Protein AF-A0A4Z2H9F7-F1 (afdb_monomer_lite)

Sequence (62 aa):
MENTGKDTKTNPAAEANFLSTIVFWWLNPLFRTGYKRKLEEDDMYDVLPEDRSEHLGRSLQR

Organism: NCBI:txid230148

pLDDT: mean 84.16, std 15.79, range [35.81, 97.44]

Structure (mmCIF, N/CA/C/O backbone):
data_AF-A0A4Z2H9F7-F1
#
_entry.id   AF-A0A4Z2H9F7-F1
#
loop_
_atom_site.group_PDB
_atom_site.id
_atom_site.type_symbol
_atom_site.label_atom_id
_atom_site.label_alt_id
_atom_site.label_comp_id
_atom_site.label_asym_id
_atom_site.label_entity_id
_atom_site.label_seq_id
_atom_site.pdbx_PDB_ins_code
_atom_site.Cartn_x
_atom_site.Cartn_y
_atom_site.Cartn_z
_atom_site.occupancy
_atom_site.B_iso_or_equiv
_atom_site.auth_seq_id
_atom_site.auth_comp_id
_atom_site.auth_asym_id
_atom_site.auth_atom_id
_atom_site.pdbx_PDB_model_num
ATOM 1 N N . MET A 1 1 ? 20.443 -8.505 9.928 1.00 37.34 1 MET A N 1
ATOM 2 C CA . MET A 1 1 ? 19.632 -9.468 9.155 1.00 37.34 1 MET A CA 1
ATOM 3 C C . MET A 1 1 ? 18.414 -9.759 9.999 1.00 37.34 1 MET A C 1
ATOM 5 O O . MET A 1 1 ? 18.500 -10.583 10.899 1.00 37.34 1 MET A O 1
ATOM 9 N N . GLU A 1 2 ? 17.345 -8.990 9.824 1.00 35.81 2 GLU A N 1
ATOM 10 C CA . GLU A 1 2 ? 16.145 -9.207 10.627 1.00 35.81 2 GLU A CA 1
ATOM 11 C C . GLU A 1 2 ? 15.323 -10.313 9.965 1.00 35.81 2 GLU A C 1
ATOM 13 O O . GLU A 1 2 ? 14.759 -10.146 8.886 1.00 35.81 2 GLU A O 1
ATOM 18 N N . ASN A 1 3 ? 15.374 -11.492 10.577 1.00 49.25 3 ASN A N 1
ATOM 19 C CA . ASN A 1 3 ? 14.551 -12.638 10.241 1.00 49.25 3 ASN A CA 1
ATOM 20 C C . ASN A 1 3 ? 13.188 -12.412 10.904 1.00 49.25 3 ASN A C 1
ATOM 22 O O . ASN A 1 3 ? 13.036 -12.656 12.098 1.00 49.25 3 ASN A O 1
ATOM 26 N N . THR A 1 4 ? 12.218 -11.886 10.160 1.00 43.00 4 THR A N 1
ATOM 27 C CA . THR A 1 4 ? 10.829 -11.834 10.619 1.00 43.00 4 THR A CA 1
ATOM 28 C C . THR A 1 4 ? 9.988 -12.681 9.680 1.00 43.00 4 THR A C 1
ATOM 30 O O . THR A 1 4 ? 9.610 -12.268 8.589 1.00 43.00 4 THR A O 1
ATOM 33 N N . GLY A 1 5 ? 9.712 -13.914 10.108 1.00 45.59 5 GLY A N 1
ATOM 34 C CA . GLY A 1 5 ? 8.620 -14.720 9.571 1.00 45.59 5 GLY A CA 1
ATOM 35 C C . GLY A 1 5 ? 7.281 -14.080 9.934 1.00 45.59 5 GLY A C 1
ATOM 36 O O . GLY A 1 5 ? 6.562 -14.596 10.779 1.00 45.59 5 GLY A O 1
ATOM 37 N N . LYS A 1 6 ? 6.989 -12.911 9.359 1.00 47.47 6 LYS A N 1
ATOM 38 C CA . LYS A 1 6 ? 5.662 -12.301 9.391 1.00 47.47 6 LYS A CA 1
ATOM 39 C C . LYS A 1 6 ? 4.884 -12.915 8.241 1.00 47.47 6 LYS A C 1
ATOM 41 O O . LYS A 1 6 ? 5.370 -12.882 7.115 1.00 47.47 6 LYS A O 1
ATOM 46 N N . ASP A 1 7 ? 3.711 -13.471 8.524 1.00 52.75 7 ASP A N 1
ATOM 47 C CA . ASP A 1 7 ? 2.711 -13.806 7.512 1.00 52.75 7 ASP A CA 1
ATOM 48 C C . ASP A 1 7 ? 2.545 -12.595 6.581 1.00 52.75 7 ASP A C 1
ATOM 50 O O . ASP A 1 7 ? 1.947 -11.579 6.948 1.00 52.75 7 ASP A O 1
ATOM 54 N N . THR A 1 8 ? 3.185 -12.639 5.412 1.00 56.97 8 THR A N 1
ATOM 55 C CA . THR A 1 8 ? 3.297 -11.481 4.532 1.00 56.97 8 THR A CA 1
ATOM 56 C C . THR A 1 8 ? 1.918 -11.201 3.957 1.00 56.97 8 THR A C 1
ATOM 58 O O . THR A 1 8 ? 1.397 -11.966 3.146 1.00 56.97 8 THR A O 1
ATOM 61 N N . LYS A 1 9 ? 1.286 -10.096 4.376 1.00 68.75 9 LYS A N 1
ATOM 62 C CA . LYS A 1 9 ? 0.086 -9.608 3.693 1.00 68.75 9 LYS A CA 1
ATOM 63 C C . LYS A 1 9 ? 0.504 -9.151 2.299 1.00 68.75 9 LYS A C 1
ATOM 65 O O . LYS A 1 9 ? 0.982 -8.029 2.125 1.00 68.75 9 LYS A O 1
ATOM 70 N N . THR A 1 10 ? 0.332 -10.041 1.323 1.00 81.31 10 THR A N 1
ATOM 71 C CA . THR A 1 10 ? 0.516 -9.756 -0.099 1.00 81.31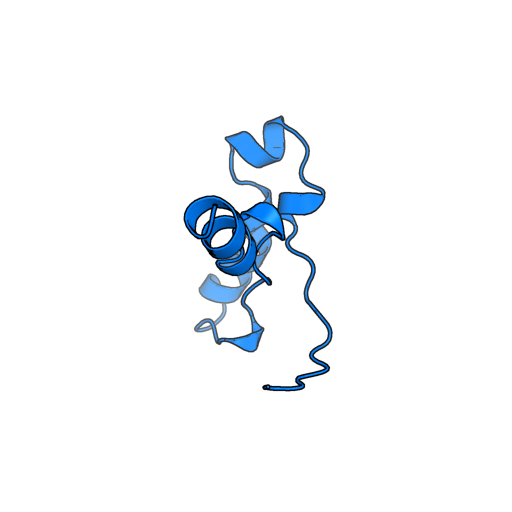 10 THR A CA 1
ATOM 72 C C . THR A 1 10 ? -0.241 -8.487 -0.459 1.00 81.31 10 THR A C 1
ATOM 74 O O . THR A 1 10 ? -1.422 -8.341 -0.133 1.00 81.31 10 THR A O 1
ATOM 77 N N . ASN A 1 11 ? 0.454 -7.558 -1.111 1.00 86.19 11 ASN A N 1
ATOM 78 C CA . ASN A 1 11 ? -0.130 -6.297 -1.526 1.00 86.19 11 ASN A CA 1
ATOM 79 C C . ASN A 1 11 ? -1.230 -6.555 -2.570 1.00 86.19 11 ASN A C 1
ATOM 81 O O . ASN A 1 11 ? -0.928 -7.112 -3.627 1.00 86.19 11 ASN A O 1
ATOM 85 N N . PRO A 1 12 ? -2.485 -6.135 -2.327 1.00 87.69 12 PRO A N 1
ATOM 86 C CA . PRO A 1 12 ? -3.576 -6.299 -3.283 1.00 87.69 12 PRO A CA 1
ATOM 87 C C . PRO A 1 12 ? -3.311 -5.627 -4.636 1.00 87.69 12 PRO A C 1
ATOM 89 O O . PRO A 1 12 ? -3.940 -5.995 -5.624 1.00 87.69 12 PRO A O 1
ATOM 92 N N . ALA A 1 13 ? -2.383 -4.666 -4.693 1.00 87.12 13 ALA A N 1
ATOM 93 C CA . ALA A 1 13 ? -1.918 -4.063 -5.935 1.00 87.12 13 ALA A CA 1
ATOM 94 C C . ALA A 1 13 ? -1.231 -5.070 -6.875 1.00 87.12 13 ALA A C 1
ATOM 96 O O . ALA A 1 13 ? -1.320 -4.896 -8.085 1.00 87.12 13 ALA A O 1
ATOM 97 N N . ALA A 1 14 ? -0.599 -6.127 -6.347 1.00 87.12 14 ALA A N 1
ATOM 98 C CA . ALA A 1 14 ? 0.076 -7.147 -7.158 1.00 87.12 14 ALA A CA 1
ATOM 99 C C . ALA A 1 14 ? -0.906 -7.933 -8.046 1.00 87.12 14 ALA A C 1
ATOM 101 O O . ALA A 1 14 ? -0.583 -8.286 -9.174 1.00 87.12 14 ALA A O 1
ATOM 102 N N . GLU A 1 15 ? -2.126 -8.149 -7.548 1.00 85.31 15 GLU A N 1
ATOM 103 C CA . GLU A 1 15 ? -3.195 -8.888 -8.234 1.00 85.31 15 GLU A CA 1
ATOM 104 C C . GLU A 1 15 ? -4.270 -7.950 -8.821 1.00 85.31 15 GLU A C 1
ATOM 106 O O . GLU A 1 15 ? -5.307 -8.391 -9.325 1.00 85.31 15 GLU A O 1
ATOM 111 N N . ALA A 1 16 ? -4.073 -6.630 -8.728 1.00 86.94 16 ALA A N 1
ATOM 112 C CA . ALA A 1 16 ? -5.050 -5.659 -9.193 1.00 86.94 16 ALA A CA 1
ATOM 113 C C . ALA A 1 16 ? -5.083 -5.599 -10.728 1.00 86.94 16 ALA A C 1
ATOM 115 O O . ALA A 1 16 ? -4.066 -5.448 -11.402 1.00 86.94 16 ALA A O 1
ATOM 116 N N . ASN A 1 17 ? -6.289 -5.658 -11.297 1.00 87.50 17 ASN A N 1
ATOM 117 C CA . ASN A 1 17 ? -6.483 -5.407 -12.724 1.00 87.50 17 ASN A CA 1
ATOM 118 C C . ASN A 1 17 ? -6.248 -3.922 -13.074 1.00 87.50 17 ASN A C 1
ATOM 120 O O . ASN A 1 17 ? -6.353 -3.043 -12.222 1.00 87.50 17 ASN A O 1
ATOM 124 N N . PHE A 1 18 ? -5.984 -3.633 -14.353 1.00 87.44 18 PHE A N 1
ATOM 125 C CA . PHE A 1 18 ? -5.635 -2.290 -14.841 1.00 87.44 18 PHE A CA 1
ATOM 126 C C . PHE A 1 18 ? -6.596 -1.182 -14.378 1.00 87.44 18 PHE A C 1
ATOM 128 O O . PHE A 1 18 ? -6.159 -0.122 -13.932 1.00 87.44 18 PHE A O 1
ATOM 135 N N . LEU A 1 19 ? -7.908 -1.437 -14.434 1.00 88.25 19 LEU A N 1
ATOM 136 C CA . LEU A 1 19 ? -8.915 -0.470 -13.995 1.00 88.25 19 LEU A CA 1
ATOM 137 C C . LEU A 1 19 ? -8.845 -0.233 -12.479 1.00 88.25 19 LEU A C 1
ATOM 139 O O . LEU A 1 19 ? -8.849 0.917 -12.048 1.00 88.25 19 LEU A O 1
ATOM 143 N N . SER A 1 20 ? -8.725 -1.300 -11.681 1.00 88.69 20 SER A N 1
ATOM 144 C CA . SER A 1 20 ? -8.558 -1.235 -10.222 1.00 88.69 20 SER A CA 1
ATOM 145 C C . SER A 1 20 ? -7.303 -0.458 -9.824 1.00 88.69 20 SER A C 1
ATOM 147 O O . SER A 1 20 ? -7.346 0.326 -8.874 1.00 88.69 20 SER A O 1
ATOM 149 N N . THR A 1 21 ? -6.207 -0.626 -10.566 1.00 87.75 21 THR A N 1
ATOM 150 C CA . THR A 1 21 ? -4.954 0.102 -10.342 1.00 87.75 21 THR A CA 1
ATOM 151 C C . THR A 1 21 ? -5.112 1.594 -10.623 1.00 87.75 21 THR A C 1
ATOM 153 O O . THR A 1 21 ? -4.713 2.399 -9.787 1.00 87.75 21 THR A O 1
ATOM 156 N N . ILE A 1 22 ? -5.754 1.980 -11.735 1.00 91.56 22 ILE A N 1
ATOM 157 C CA . ILE A 1 22 ? -5.977 3.397 -12.085 1.00 91.56 22 ILE A CA 1
ATOM 158 C C . ILE A 1 22 ? -6.826 4.113 -11.038 1.00 91.56 22 ILE A C 1
ATOM 160 O O . ILE A 1 22 ? -6.521 5.240 -10.655 1.00 91.56 22 ILE A O 1
ATOM 164 N N . VAL A 1 23 ? -7.907 3.475 -10.587 1.00 93.81 23 VAL A N 1
ATOM 165 C CA . VAL A 1 23 ? -8.828 4.086 -9.618 1.00 93.81 23 VAL A CA 1
ATOM 166 C C . VAL A 1 23 ? -8.442 3.808 -8.162 1.00 93.81 23 VAL A C 1
ATOM 168 O O . VAL A 1 23 ? -9.209 4.135 -7.261 1.00 93.81 23 VAL A O 1
ATOM 171 N N . PHE A 1 24 ? -7.279 3.190 -7.920 1.00 92.25 24 PHE A N 1
ATOM 172 C CA . PHE A 1 24 ? -6.781 2.807 -6.593 1.00 92.25 24 PHE A CA 1
ATOM 173 C C . PHE A 1 24 ? -7.783 1.996 -5.754 1.00 92.25 24 PHE A C 1
ATOM 175 O O . PHE A 1 24 ? -7.795 2.053 -4.523 1.00 92.25 24 PHE A O 1
ATOM 182 N N . TRP A 1 25 ? -8.639 1.208 -6.408 1.00 93.12 25 TRP A N 1
ATOM 183 C CA . TRP A 1 25 ? -9.745 0.519 -5.741 1.00 93.12 25 TRP A CA 1
ATOM 184 C C . TRP A 1 25 ? -9.267 -0.515 -4.714 1.00 93.12 25 TRP A C 1
ATOM 186 O O . TRP A 1 25 ? -9.939 -0.780 -3.715 1.00 93.12 25 TRP A O 1
ATOM 196 N N . TRP A 1 26 ? -8.078 -1.070 -4.937 1.00 90.56 26 TRP A N 1
ATOM 197 C CA . TRP A 1 26 ? -7.417 -2.039 -4.070 1.00 90.56 26 TRP A CA 1
ATOM 198 C C . TRP A 1 26 ? -7.063 -1.488 -2.672 1.00 90.56 26 TRP A C 1
ATOM 200 O O . TRP A 1 26 ? -6.880 -2.279 -1.750 1.00 90.56 26 TRP A O 1
ATOM 210 N N . LEU A 1 27 ? -7.046 -0.160 -2.471 1.00 92.88 27 LEU A N 1
ATOM 211 C CA . LEU A 1 27 ? -6.808 0.478 -1.163 1.00 92.88 27 LEU A CA 1
ATOM 212 C C . LEU A 1 27 ? -8.049 0.551 -0.261 1.00 92.88 27 LEU A C 1
ATOM 214 O O . LEU A 1 27 ? -7.927 0.775 0.945 1.00 92.88 27 LEU A O 1
ATOM 218 N N . ASN A 1 28 ? -9.251 0.337 -0.804 1.00 94.31 28 ASN A N 1
ATOM 219 C CA . ASN A 1 28 ? -10.499 0.462 -0.046 1.00 94.31 28 ASN A CA 1
ATOM 220 C C . ASN A 1 28 ? -10.550 -0.358 1.263 1.00 94.31 28 ASN A C 1
ATOM 222 O O . ASN A 1 28 ? -11.057 0.164 2.263 1.00 94.31 28 ASN A O 1
ATOM 226 N N . PRO A 1 29 ? -10.037 -1.605 1.334 1.00 92.00 29 PRO A N 1
ATOM 227 C CA . PRO A 1 29 ? -10.001 -2.358 2.587 1.00 92.00 29 PRO A CA 1
ATOM 228 C C . PRO A 1 29 ? -9.189 -1.655 3.680 1.00 92.00 29 PRO A C 1
ATOM 230 O O . PRO A 1 29 ? -9.627 -1.630 4.831 1.00 92.00 29 PRO A O 1
ATOM 233 N N . LEU A 1 30 ? -8.059 -1.039 3.317 1.00 93.81 30 LEU A N 1
ATOM 234 C CA . LEU A 1 30 ? -7.192 -0.316 4.244 1.00 93.81 30 LEU A CA 1
ATOM 235 C C . LEU A 1 30 ? -7.882 0.942 4.777 1.00 93.81 30 LEU A C 1
ATOM 237 O O . LEU A 1 30 ? -7.917 1.167 5.987 1.00 93.81 30 LEU A O 1
ATOM 241 N N . PHE A 1 31 ? -8.523 1.714 3.895 1.00 95.06 31 PHE A N 1
ATOM 242 C CA . PHE A 1 31 ? -9.307 2.882 4.303 1.00 95.06 31 PHE A CA 1
ATOM 243 C C . PHE A 1 31 ? -10.477 2.505 5.208 1.00 95.06 31 PHE A C 1
ATOM 245 O O . PHE A 1 31 ? -10.745 3.197 6.188 1.00 95.06 31 PHE A O 1
ATOM 252 N N . ARG A 1 32 ? -11.138 1.372 4.952 1.00 96.00 32 ARG A N 1
ATOM 253 C CA . ARG A 1 32 ? -12.203 0.872 5.828 1.00 96.00 32 ARG A CA 1
ATOM 254 C C . ARG A 1 32 ? -11.683 0.517 7.223 1.00 96.00 32 ARG A C 1
ATOM 256 O O . ARG A 1 32 ? -12.397 0.740 8.198 1.00 96.00 32 ARG A O 1
ATOM 263 N N . THR A 1 33 ? -10.475 -0.036 7.331 1.00 95.31 33 THR A N 1
ATOM 264 C CA . THR A 1 33 ? -9.829 -0.293 8.628 1.00 95.31 33 THR A CA 1
ATOM 265 C C . THR A 1 33 ? -9.503 1.019 9.336 1.00 95.31 33 THR A C 1
ATOM 267 O O . THR A 1 33 ? -9.924 1.195 10.478 1.00 95.31 33 THR A O 1
ATOM 270 N N . GLY A 1 34 ? -8.875 1.965 8.629 1.00 96.31 34 GLY A N 1
ATOM 271 C CA . GLY A 1 34 ? -8.533 3.296 9.144 1.00 96.31 34 GLY A CA 1
ATOM 272 C C . GLY A 1 34 ? -9.743 4.136 9.566 1.00 96.31 34 GLY A C 1
ATOM 273 O O . GLY A 1 34 ? -9.654 4.952 10.478 1.00 96.31 34 GLY A O 1
ATOM 274 N N . TYR A 1 35 ? -10.898 3.905 8.939 1.00 97.25 35 TYR A N 1
ATOM 275 C CA . TYR A 1 35 ? -12.159 4.532 9.328 1.00 97.25 35 TYR A CA 1
ATOM 276 C C . TYR A 1 35 ? -12.698 3.992 10.660 1.00 97.25 35 TYR A C 1
ATOM 278 O O . TYR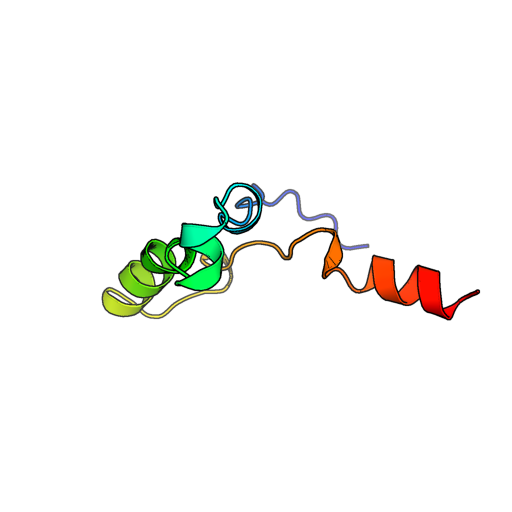 A 1 35 ? -13.274 4.737 11.447 1.00 97.25 35 TYR A O 1
ATOM 286 N N . LYS A 1 36 ? -12.528 2.689 10.922 1.00 97.12 36 LYS A N 1
ATOM 287 C CA . LYS A 1 36 ? -13.024 2.039 12.146 1.00 97.12 36 LYS A CA 1
ATOM 288 C C . LYS A 1 36 ? -12.096 2.237 13.340 1.00 97.12 36 LYS A C 1
ATOM 290 O O . LYS A 1 36 ? -12.571 2.276 14.472 1.00 97.12 36 LYS A O 1
ATOM 295 N N . ARG A 1 37 ? -10.786 2.294 13.101 1.00 97.44 37 ARG A N 1
ATOM 296 C CA . ARG A 1 37 ? -9.759 2.469 14.131 1.00 97.44 37 ARG A CA 1
ATOM 297 C C . ARG A 1 37 ? -8.487 3.067 13.543 1.00 97.44 37 ARG A C 1
ATOM 299 O O . ARG A 1 37 ? -8.273 3.015 12.339 1.00 97.44 37 ARG A O 1
ATOM 306 N N . LYS A 1 38 ? -7.606 3.570 14.410 1.00 96.81 38 LYS A N 1
ATOM 307 C CA . LYS A 1 38 ? -6.255 3.983 14.013 1.00 96.81 38 LYS A CA 1
ATOM 308 C C . LYS A 1 38 ? -5.507 2.796 13.387 1.00 96.81 38 LYS A C 1
ATOM 310 O O . LYS A 1 38 ? -5.597 1.679 13.900 1.00 96.81 38 LYS A O 1
ATOM 315 N N . LEU A 1 39 ? -4.811 3.061 12.282 1.00 96.06 39 LEU A N 1
ATOM 316 C CA . LEU A 1 39 ? -3.961 2.087 11.600 1.00 96.06 39 LEU A CA 1
ATOM 317 C C . LEU A 1 39 ? -2.686 1.836 12.406 1.00 96.06 39 LEU A C 1
ATOM 319 O O . LEU A 1 39 ? -2.106 2.772 12.964 1.00 96.06 39 LEU A O 1
ATOM 323 N N . GLU A 1 40 ? -2.264 0.580 12.429 1.00 94.75 40 GLU A N 1
ATOM 324 C CA . GLU A 1 40 ? -1.024 0.110 13.041 1.00 94.75 40 GLU A CA 1
ATOM 325 C C . GLU A 1 40 ? -0.098 -0.474 11.965 1.00 94.75 40 GLU A C 1
ATOM 327 O O . GLU A 1 40 ? -0.507 -0.684 10.822 1.00 94.75 40 GLU A O 1
ATOM 332 N N . GLU A 1 41 ? 1.166 -0.727 12.310 1.00 89.94 41 GLU A N 1
ATOM 333 C CA . GLU A 1 41 ? 2.155 -1.251 11.355 1.00 89.94 41 GLU A CA 1
ATOM 334 C C . GLU A 1 41 ? 1.731 -2.605 10.763 1.00 89.94 41 GLU A C 1
ATOM 336 O O . GLU A 1 41 ? 1.915 -2.841 9.572 1.00 89.94 41 GLU A O 1
ATOM 341 N N . ASP A 1 42 ? 1.066 -3.450 1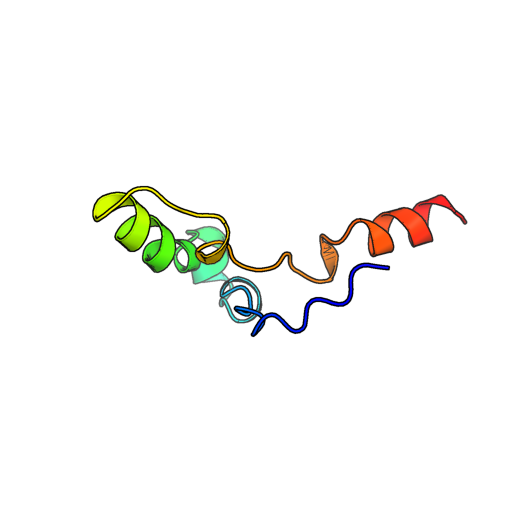1.554 1.00 89.56 42 ASP A N 1
ATOM 342 C CA . ASP A 1 42 ? 0.574 -4.765 11.122 1.00 89.56 42 ASP A CA 1
ATOM 343 C C . ASP A 1 42 ? -0.614 -4.695 10.138 1.00 89.56 42 ASP A C 1
ATOM 345 O O . ASP A 1 42 ? -0.993 -5.703 9.520 1.00 89.56 42 ASP A O 1
ATOM 349 N N . ASP A 1 43 ? -1.225 -3.516 9.975 1.00 90.75 43 ASP A N 1
ATOM 350 C CA . ASP A 1 43 ? -2.255 -3.273 8.962 1.00 90.75 43 ASP A CA 1
ATOM 351 C C . ASP A 1 43 ? -1.670 -2.950 7.590 1.00 90.75 43 ASP A C 1
ATOM 353 O O . ASP A 1 43 ? -2.397 -2.999 6.594 1.00 90.75 43 ASP A O 1
ATOM 357 N N . MET A 1 44 ? -0.387 -2.589 7.527 1.00 91.38 44 MET A N 1
ATOM 358 C CA . MET A 1 44 ? 0.260 -2.217 6.278 1.00 91.38 44 MET A CA 1
ATOM 359 C C . MET A 1 44 ? 0.504 -3.451 5.408 1.00 91.38 44 MET A C 1
ATOM 361 O O . MET A 1 44 ? 0.791 -4.548 5.891 1.00 91.38 44 MET A O 1
ATOM 365 N N . TYR A 1 45 ? 0.380 -3.258 4.097 1.00 91.06 45 TYR A N 1
ATOM 366 C CA . TYR A 1 45 ? 0.802 -4.250 3.116 1.00 91.06 45 TYR A CA 1
ATOM 367 C C . TYR A 1 45 ? 2.315 -4.202 2.945 1.00 91.06 45 TYR A C 1
ATOM 369 O O . TYR A 1 45 ? 2.929 -3.146 3.103 1.00 91.06 45 TYR A O 1
ATOM 377 N N . ASP A 1 46 ? 2.903 -5.335 2.570 1.00 89.50 46 ASP A N 1
ATOM 378 C CA . ASP A 1 46 ? 4.305 -5.342 2.173 1.00 89.50 46 ASP A CA 1
ATOM 379 C C . ASP A 1 46 ? 4.491 -4.555 0.863 1.00 89.50 46 ASP A C 1
ATOM 381 O O . ASP A 1 46 ? 3.575 -4.426 0.039 1.00 89.50 46 ASP A O 1
ATOM 385 N N . VAL A 1 47 ? 5.688 -4.012 0.670 1.00 90.06 47 VAL A N 1
ATOM 386 C CA . VAL A 1 47 ? 6.032 -3.317 -0.571 1.00 90.06 47 VAL A CA 1
ATOM 387 C C . VAL A 1 47 ? 6.074 -4.310 -1.730 1.00 90.06 47 VAL A C 1
ATOM 389 O O . VAL A 1 47 ? 6.465 -5.477 -1.569 1.00 90.06 47 VAL A O 1
ATOM 392 N N . LEU A 1 48 ? 5.680 -3.839 -2.915 1.00 89.12 48 LEU A N 1
ATOM 393 C CA . LEU A 1 48 ? 5.826 -4.629 -4.129 1.00 89.12 48 LEU A CA 1
ATOM 394 C C . LEU A 1 48 ? 7.314 -4.953 -4.350 1.00 89.12 48 LEU A C 1
ATOM 396 O O . LEU A 1 48 ? 8.175 -4.143 -3.990 1.00 89.12 48 LEU A O 1
ATOM 400 N N . PRO A 1 49 ? 7.655 -6.136 -4.892 1.00 86.50 49 PRO A N 1
ATOM 401 C CA . PRO A 1 49 ? 9.046 -6.523 -5.127 1.00 86.50 49 PRO A CA 1
ATOM 402 C C . PRO A 1 49 ? 9.852 -5.486 -5.917 1.00 86.50 49 PRO A C 1
ATOM 404 O O . PRO A 1 49 ? 11.038 -5.305 -5.646 1.00 86.50 49 PRO A O 1
ATOM 407 N N . GLU A 1 50 ? 9.206 -4.787 -6.849 1.00 85.56 50 GLU A N 1
ATOM 408 C CA . GLU A 1 50 ? 9.813 -3.766 -7.706 1.00 85.56 50 GLU A CA 1
ATOM 409 C C . GLU A 1 50 ? 10.154 -2.482 -6.934 1.00 85.56 50 GLU A C 1
ATOM 411 O O . GLU A 1 50 ? 11.142 -1.818 -7.244 1.00 85.56 50 GLU A O 1
ATOM 416 N N . ASP A 1 51 ? 9.384 -2.175 -5.889 1.00 89.12 51 ASP A N 1
ATOM 417 C CA . ASP A 1 51 ? 9.538 -0.974 -5.061 1.00 89.12 51 ASP A CA 1
ATOM 418 C C . ASP A 1 51 ? 10.554 -1.164 -3.919 1.00 89.12 51 ASP A C 1
ATOM 420 O O . ASP A 1 51 ? 10.869 -0.226 -3.179 1.00 89.12 51 ASP A O 1
ATOM 424 N N . ARG A 1 52 ? 11.090 -2.380 -3.738 1.00 90.69 52 ARG A N 1
ATOM 425 C CA . ARG A 1 52 ? 12.094 -2.658 -2.701 1.00 90.69 52 ARG A CA 1
ATOM 426 C C . ARG A 1 52 ? 13.396 -1.924 -3.008 1.00 90.69 52 ARG A C 1
ATOM 428 O O . ARG A 1 52 ? 13.929 -1.991 -4.114 1.00 90.69 52 ARG A O 1
ATOM 435 N N . SER A 1 53 ? 13.994 -1.325 -1.978 1.00 91.31 53 SER A N 1
ATOM 436 C CA . SER A 1 53 ? 15.283 -0.624 -2.086 1.00 91.31 53 SER A CA 1
ATOM 437 C C . SER A 1 53 ? 16.416 -1.510 -2.609 1.00 91.31 53 SER A C 1
ATOM 439 O O . SER A 1 53 ? 17.341 -1.001 -3.235 1.00 91.31 53 SER A O 1
ATOM 441 N N . GLU A 1 54 ? 16.338 -2.828 -2.410 1.00 90.69 54 GLU A N 1
ATOM 442 C CA . GLU A 1 54 ? 17.288 -3.793 -2.967 1.00 90.69 54 GLU A CA 1
ATOM 443 C C . GLU A 1 54 ? 17.350 -3.730 -4.500 1.00 90.69 54 GLU A C 1
ATOM 445 O O . GLU A 1 54 ? 18.441 -3.800 -5.069 1.00 90.69 54 GLU A O 1
ATOM 450 N N . HIS A 1 55 ? 16.206 -3.558 -5.172 1.00 87.31 55 HIS A N 1
ATOM 451 C CA . HIS A 1 55 ? 16.157 -3.434 -6.627 1.00 87.31 55 HIS A CA 1
ATOM 452 C C . HIS A 1 55 ? 16.951 -2.208 -7.091 1.00 87.31 55 HIS A C 1
ATOM 454 O O . HIS A 1 55 ? 17.863 -2.319 -7.917 1.00 87.31 55 HIS A O 1
ATOM 460 N N . LEU A 1 56 ? 16.664 -1.050 -6.488 1.00 88.25 56 LEU A N 1
ATOM 461 C CA . LEU A 1 56 ? 17.360 0.198 -6.784 1.00 88.25 56 LEU A CA 1
ATOM 462 C C . LEU A 1 56 ? 18.852 0.102 -6.436 1.00 88.25 56 LEU A C 1
ATOM 464 O O . LEU A 1 56 ? 19.697 0.472 -7.249 1.00 88.25 56 LEU A O 1
ATOM 468 N N . GLY A 1 57 ? 19.186 -0.469 -5.277 1.00 91.25 57 GLY A N 1
ATOM 469 C CA . GLY A 1 57 ? 20.563 -0.688 -4.839 1.00 91.25 57 GLY A CA 1
ATOM 47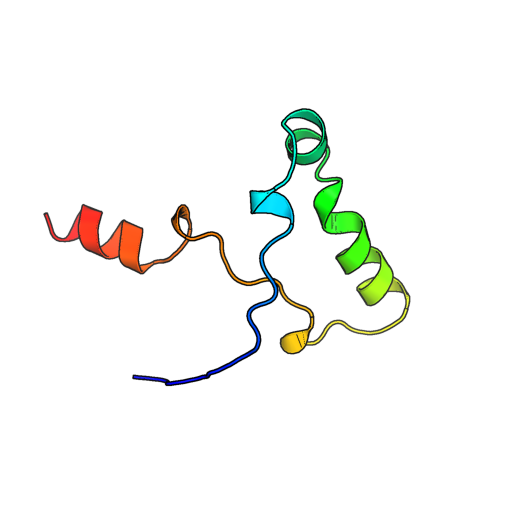0 C C . GLY A 1 57 ? 21.377 -1.495 -5.852 1.00 91.25 57 GLY A C 1
ATOM 471 O O . GLY A 1 57 ? 22.480 -1.091 -6.211 1.00 91.25 57 GLY A O 1
ATOM 472 N N . ARG A 1 58 ? 20.807 -2.578 -6.397 1.00 88.69 58 ARG A N 1
ATOM 473 C CA . ARG A 1 58 ? 21.453 -3.378 -7.453 1.00 88.69 58 ARG A CA 1
ATOM 474 C C . ARG A 1 58 ? 21.634 -2.605 -8.761 1.00 88.69 58 ARG A C 1
ATOM 476 O O . ARG A 1 58 ? 22.645 -2.803 -9.430 1.00 88.69 58 ARG A O 1
ATOM 483 N N . SER A 1 59 ? 20.677 -1.753 -9.140 1.00 86.19 59 SER A N 1
ATOM 484 C CA . SER A 1 59 ? 20.786 -0.938 -10.361 1.00 86.19 59 SER A CA 1
ATOM 485 C C . SER A 1 59 ? 21.846 0.161 -10.266 1.00 86.19 59 SER A C 1
ATOM 487 O O . SER A 1 59 ? 22.496 0.440 -11.266 1.00 86.19 59 SER A O 1
ATOM 489 N N . LEU A 1 60 ? 22.039 0.747 -9.079 1.00 90.50 60 LEU A N 1
ATOM 490 C CA . LEU A 1 60 ? 22.977 1.851 -8.846 1.0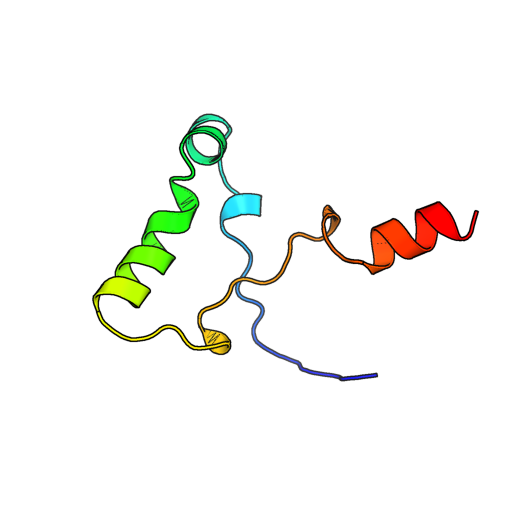0 90.50 60 LEU A CA 1
ATOM 491 C C . LEU A 1 60 ? 24.409 1.387 -8.561 1.00 90.50 60 LEU A C 1
ATOM 493 O O . LEU A 1 60 ? 25.342 2.162 -8.726 1.00 90.50 60 LEU A O 1
ATOM 497 N N . GLN A 1 61 ? 24.591 0.151 -8.089 1.00 89.81 61 GLN A N 1
ATOM 498 C CA . GLN A 1 61 ? 25.917 -0.424 -7.845 1.00 89.81 61 GLN A CA 1
ATOM 499 C C . GLN A 1 61 ? 26.631 -0.862 -9.143 1.00 89.81 61 GLN A C 1
ATOM 501 O O . GLN A 1 61 ? 27.819 -1.181 -9.101 1.00 89.81 61 GLN A O 1
ATOM 506 N N . ARG A 1 62 ? 25.915 -0.904 -10.275 1.00 66.00 62 ARG A N 1
ATOM 507 C CA . ARG A 1 62 ? 26.492 -1.081 -11.617 1.00 66.00 62 ARG A CA 1
ATOM 508 C C . ARG A 1 62 ? 27.071 0.223 -12.143 1.00 66.00 62 ARG A C 1
ATOM 510 O O . ARG A 1 62 ? 28.132 0.127 -12.795 1.00 66.00 62 ARG A O 1
#

Secondary structure (DSSP, 8-state):
-----------TTTT--HHHHHTTGGGHHHHHHHHHS---GGGSPPPPGGGSHHHHHHHH--

Foldseek 3Di:
DDDDPDPA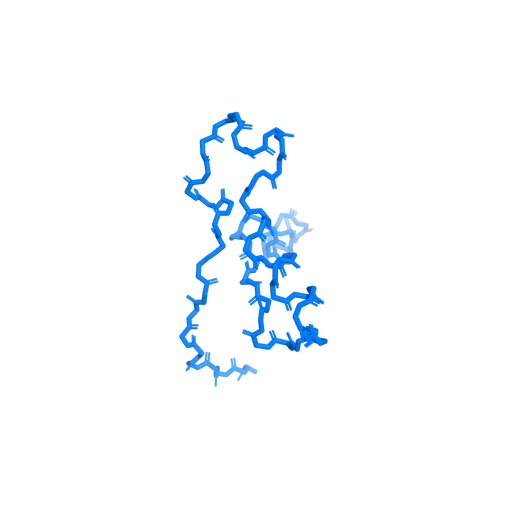QAQQCVVDDPVCVVVVVSCVVVVVVVVVHNDDPNSDHDDDPCPDVVVVVVVVVD

Radius of gyration: 14.56 Å; chains: 1; bounding box: 40×19×29 Å